Protein AF-A0A1Q6LV44-F1 (afdb_monomer_lite)

pLDDT: mean 83.43, std 11.26, range [51.66, 96.81]

Radius of gyration: 19.79 Å; chains: 1; bounding box: 56×24×56 Å

Secondary structure (DSSP, 8-state):
-HHHHHHHHHHHHHHHHHHHHHHH----HHHHHHHHHH-GGGTT-GGGTT--TTS------SS-HHHHHHHHHHHHHTTSS-HHHHHHHHHHHHHHHHHHHHHHHHHHHHHHHHHHHHHHHHHHHHHHH--

Foldseek 3Di:
DVLQLLLLVVQLVLLVQLLVDLVPDPDQLVVSLVVCCPDPSNVCFVQSVPDDLVDQGQGDSVHDPVLRVLVSVLSNCQNVDDSVVNSVSSVVSSVVSVVSSVVVVVVVVVVVVVVVVCVVVVVVVVVVVVD

Sequence (131 aa):
MGRRCERAQLLCRLGEQVRLLLDYSMTDTGAIFAQLASDPRFAPFGFLQGCDPAKTVTVATGLTARDDQELAAFLQRLGKSDLQNQLRLTDGYIAFAKGRAEEYAARCKRQKQLYVAFGLSGGLIAALLLA

Structure (mmCIF, N/CA/C/O backbone):
data_AF-A0A1Q6LV44-F1
#
_entry.id   AF-A0A1Q6LV44-F1
#
loop_
_atom_site.group_PDB
_atom_site.id
_atom_site.type_symbol
_atom_site.label_atom_id
_atom_site.label_alt_id
_atom_site.label_comp_id
_atom_site.label_asym_id
_atom_site.label_entity_id
_atom_site.label_seq_id
_atom_site.pdbx_PDB_ins_code
_atom_site.Cartn_x
_atom_site.Cartn_y
_atom_site.Cartn_z
_atom_site.occupancy
_atom_site.B_iso_or_equiv
_atom_site.auth_seq_id
_atom_site.auth_comp_id
_atom_site.auth_asym_id
_atom_site.auth_atom_id
_atom_site.pdbx_PDB_model_num
ATOM 1 N N . MET A 1 1 ? -14.863 -0.770 11.830 1.00 54.53 1 MET A N 1
ATOM 2 C CA . MET A 1 1 ? -13.882 0.338 11.859 1.00 54.53 1 MET A CA 1
ATOM 3 C C . MET A 1 1 ? -12.441 -0.125 12.059 1.00 54.53 1 MET A C 1
ATOM 5 O O . MET A 1 1 ? -11.588 0.455 11.402 1.00 54.53 1 MET A O 1
ATOM 9 N N . GLY A 1 2 ? -12.165 -1.199 12.822 1.00 70.25 2 GLY A N 1
ATOM 10 C CA . GLY A 1 2 ? -10.821 -1.819 12.885 1.00 70.25 2 GLY A CA 1
ATOM 11 C C . GLY A 1 2 ? -10.202 -2.074 11.504 1.00 70.25 2 GLY A C 1
ATOM 12 O O . GLY A 1 2 ? -9.125 -1.569 11.222 1.00 70.25 2 GLY A O 1
ATOM 13 N N . ARG A 1 3 ? -10.991 -2.642 10.579 1.00 82.94 3 ARG A N 1
ATOM 14 C CA . ARG A 1 3 ? -10.595 -2.874 9.176 1.00 82.94 3 ARG A CA 1
ATOM 15 C C . ARG A 1 3 ? -10.038 -1.652 8.425 1.00 82.94 3 ARG A C 1
ATOM 17 O O . ARG A 1 3 ? -9.194 -1.829 7.559 1.00 82.94 3 ARG A O 1
ATOM 24 N N . ARG A 1 4 ? -10.493 -0.418 8.708 1.00 85.56 4 ARG A N 1
ATOM 25 C CA . ARG A 1 4 ? -9.957 0.796 8.048 1.00 85.56 4 ARG A CA 1
ATOM 26 C C . ARG A 1 4 ? -8.626 1.235 8.662 1.00 85.56 4 ARG A C 1
ATOM 28 O O . ARG A 1 4 ? -7.729 1.620 7.927 1.00 85.56 4 ARG A O 1
ATOM 35 N N . CYS A 1 5 ? -8.474 1.132 9.983 1.00 87.50 5 CYS A N 1
ATOM 36 C CA . CYS A 1 5 ? -7.186 1.366 10.641 1.00 87.50 5 CYS A CA 1
ATOM 37 C C . CYS A 1 5 ? -6.147 0.323 10.211 1.00 87.50 5 CYS A C 1
ATOM 39 O O . CYS A 1 5 ? -5.027 0.689 9.879 1.00 87.50 5 CYS A O 1
ATOM 41 N N . GLU A 1 6 ? -6.537 -0.951 10.152 1.00 89.44 6 GLU A N 1
ATOM 42 C CA . GLU A 1 6 ? -5.697 -2.046 9.651 1.00 89.44 6 GLU A CA 1
ATOM 43 C C . GLU A 1 6 ? -5.283 -1.804 8.196 1.00 89.44 6 GLU A C 1
ATOM 45 O O . GLU A 1 6 ? -4.101 -1.867 7.878 1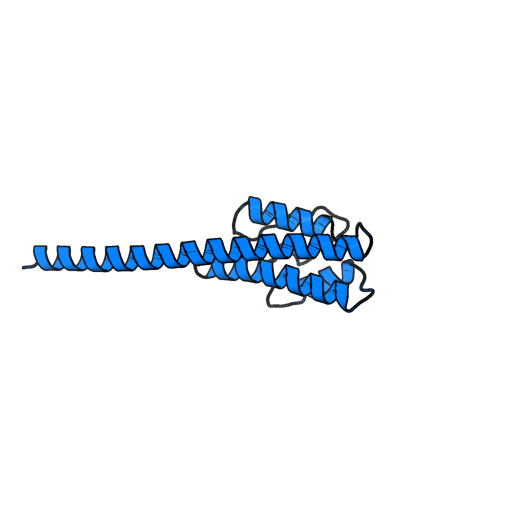.00 89.44 6 GLU A O 1
ATOM 50 N N . ARG A 1 7 ? -6.225 -1.433 7.317 1.00 91.50 7 ARG A N 1
ATOM 51 C CA . ARG A 1 7 ? -5.919 -1.078 5.921 1.00 91.50 7 ARG A CA 1
ATOM 52 C C . ARG A 1 7 ? -4.968 0.112 5.809 1.00 91.50 7 ARG A C 1
ATOM 54 O O . ARG A 1 7 ? -4.051 0.060 5.002 1.00 91.50 7 ARG A O 1
ATOM 61 N N . ALA A 1 8 ? -5.134 1.148 6.629 1.00 91.69 8 ALA A N 1
ATOM 62 C CA . ALA A 1 8 ? -4.210 2.282 6.641 1.00 91.69 8 ALA A CA 1
ATOM 63 C C . ALA A 1 8 ? -2.801 1.878 7.115 1.00 91.69 8 ALA A C 1
ATOM 65 O O . ALA A 1 8 ? -1.812 2.310 6.535 1.00 91.69 8 ALA A O 1
ATOM 66 N N . GLN A 1 9 ? -2.693 0.990 8.109 1.00 91.81 9 GLN A N 1
ATOM 67 C CA . GLN A 1 9 ? -1.403 0.431 8.527 1.00 91.81 9 GLN A CA 1
ATOM 68 C C . GLN A 1 9 ? -0.767 -0.441 7.437 1.00 91.81 9 GLN A C 1
ATOM 70 O O . GLN A 1 9 ? 0.451 -0.409 7.260 1.00 91.81 9 GLN A O 1
ATOM 75 N N . LEU A 1 10 ? -1.573 -1.193 6.682 1.00 93.31 10 LEU A N 1
ATOM 76 C CA . LEU A 1 10 ? -1.090 -1.964 5.536 1.00 93.31 10 LEU A CA 1
ATOM 77 C C . LEU A 1 10 ? -0.529 -1.061 4.431 1.00 93.31 10 LEU A C 1
ATOM 79 O O . LEU A 1 10 ? 0.460 -1.445 3.815 1.00 93.31 10 LEU A O 1
ATOM 83 N N . LEU A 1 11 ? -1.077 0.143 4.218 1.00 93.88 11 LEU A N 1
ATOM 84 C CA . LEU A 1 11 ? -0.493 1.116 3.284 1.00 93.88 11 LEU A CA 1
ATOM 85 C C . LEU A 1 11 ? 0.917 1.553 3.700 1.00 93.88 11 LEU A C 1
ATOM 87 O O . LEU A 1 11 ? 1.794 1.638 2.841 1.00 93.88 11 LEU A O 1
ATOM 91 N N . CYS A 1 12 ? 1.152 1.773 5.000 1.00 94.00 12 CYS A N 1
ATOM 92 C CA . CYS A 1 12 ? 2.491 2.077 5.517 1.00 94.00 12 CYS A CA 1
ATOM 93 C C . CYS A 1 12 ? 3.452 0.918 5.264 1.00 94.00 12 CYS A C 1
ATOM 95 O O . CYS A 1 12 ? 4.526 1.118 4.703 1.00 94.00 12 CYS A O 1
ATOM 97 N N . ARG A 1 13 ? 3.035 -0.302 5.630 1.00 93.88 13 ARG A N 1
ATOM 98 C CA . ARG A 1 13 ? 3.861 -1.504 5.463 1.00 93.88 13 ARG A CA 1
ATOM 99 C C . ARG A 1 13 ? 4.177 -1.794 4.003 1.00 93.88 13 ARG A C 1
ATOM 101 O O . ARG A 1 13 ? 5.264 -2.273 3.715 1.00 93.88 13 ARG A O 1
ATOM 108 N N . LEU A 1 14 ? 3.251 -1.501 3.091 1.00 94.19 14 LEU A N 1
ATOM 109 C CA . LEU A 1 14 ? 3.488 -1.621 1.655 1.00 94.19 14 LEU A CA 1
ATOM 110 C C . LEU A 1 14 ? 4.623 -0.690 1.224 1.00 94.19 14 LEU A C 1
ATOM 112 O O . LEU A 1 14 ? 5.565 -1.145 0.585 1.00 94.19 14 LEU A O 1
ATOM 116 N N . GLY A 1 15 ? 4.570 0.585 1.619 1.00 93.06 15 GLY A N 1
ATOM 117 C CA . GLY A 1 15 ? 5.637 1.542 1.322 1.00 93.06 15 GLY A CA 1
ATOM 118 C C . GLY A 1 15 ? 6.983 1.122 1.917 1.00 93.06 15 GLY A C 1
ATOM 119 O O . GLY A 1 15 ? 7.994 1.138 1.222 1.00 93.06 15 GLY A O 1
ATOM 120 N N . GLU A 1 16 ? 6.995 0.680 3.176 1.00 93.81 16 GLU A N 1
ATOM 121 C CA . GLU A 1 16 ? 8.202 0.201 3.866 1.00 93.81 16 GLU A CA 1
ATOM 122 C C . GLU A 1 16 ? 8.790 -1.056 3.203 1.00 93.81 16 GLU A C 1
ATOM 124 O O . GLU A 1 16 ? 10.004 -1.146 3.032 1.00 93.81 16 GLU A O 1
ATOM 129 N N . GLN A 1 17 ? 7.944 -1.993 2.764 1.00 92.12 17 GLN A N 1
ATOM 130 C CA . GLN A 1 17 ? 8.377 -3.180 2.028 1.00 92.12 17 GLN A CA 1
ATOM 131 C C . GLN A 1 17 ? 8.978 -2.801 0.670 1.00 92.12 17 GLN A C 1
ATOM 133 O O . GLN A 1 17 ? 10.036 -3.313 0.320 1.00 92.12 17 GLN A O 1
ATOM 138 N N . VAL A 1 18 ? 8.351 -1.885 -0.079 1.00 91.31 18 VAL A N 1
ATOM 139 C CA . VAL A 1 18 ? 8.913 -1.384 -1.347 1.00 91.31 18 VAL A CA 1
ATOM 140 C C . VAL A 1 18 ? 10.256 -0.709 -1.108 1.00 91.31 18 VAL A C 1
ATOM 142 O O . VAL A 1 18 ? 11.209 -0.987 -1.829 1.00 91.31 18 VAL A O 1
ATOM 145 N N . ARG A 1 19 ? 10.363 0.128 -0.070 1.00 91.88 19 ARG A N 1
ATOM 146 C CA . ARG A 1 19 ? 11.620 0.791 0.283 1.00 91.88 19 ARG A CA 1
ATOM 147 C C . ARG A 1 19 ? 12.722 -0.220 0.563 1.00 91.88 19 ARG A C 1
ATOM 149 O O . ARG A 1 19 ? 13.816 -0.064 0.037 1.00 91.88 19 ARG A O 1
ATOM 156 N N . LEU A 1 20 ? 12.427 -1.245 1.360 1.00 90.50 20 LEU A N 1
ATOM 157 C CA . LEU A 1 20 ? 13.381 -2.300 1.688 1.00 90.50 20 LEU A CA 1
ATOM 158 C C . LEU A 1 20 ? 13.828 -3.057 0.433 1.00 90.50 20 LEU A C 1
ATOM 160 O O . LEU A 1 20 ? 15.015 -3.310 0.271 1.00 90.50 20 LEU A O 1
ATOM 164 N N . LEU A 1 21 ? 12.904 -3.369 -0.478 1.00 88.31 21 LEU A N 1
ATOM 165 C CA . LEU A 1 21 ? 13.221 -4.070 -1.726 1.00 88.31 21 LEU A CA 1
ATOM 166 C C . LEU A 1 21 ? 14.035 -3.221 -2.709 1.00 88.31 21 LEU A C 1
ATOM 168 O O . LEU A 1 21 ? 14.881 -3.769 -3.411 1.00 88.31 21 LEU A O 1
ATOM 172 N N . LEU A 1 22 ? 13.814 -1.905 -2.738 1.00 86.75 22 LEU A N 1
ATOM 173 C CA . LEU A 1 22 ? 14.632 -0.971 -3.515 1.00 86.75 22 LEU A CA 1
ATOM 174 C C . LEU A 1 22 ? 16.042 -0.810 -2.933 1.00 86.75 22 LEU A C 1
ATOM 176 O O . LEU A 1 22 ? 17.002 -0.677 -3.681 1.00 86.75 22 LEU A O 1
ATOM 180 N N . ASP A 1 23 ? 16.167 -0.796 -1.606 1.00 81.94 23 ASP A N 1
ATOM 181 C CA . ASP A 1 23 ? 17.440 -0.567 -0.911 1.00 81.94 23 ASP A CA 1
ATOM 182 C C . ASP A 1 23 ? 18.358 -1.799 -0.979 1.00 81.94 23 ASP A C 1
ATOM 184 O O . ASP A 1 23 ? 19.566 -1.678 -1.172 1.00 81.94 23 ASP A O 1
ATOM 188 N N . TYR A 1 24 ? 17.779 -2.999 -0.865 1.00 72.69 24 TYR A N 1
ATOM 189 C CA . TYR A 1 24 ? 18.535 -4.251 -0.778 1.00 72.69 24 TYR A CA 1
ATOM 190 C C . TYR A 1 24 ? 18.848 -4.900 -2.126 1.00 72.69 24 TYR A C 1
ATOM 192 O O . TYR A 1 24 ? 19.537 -5.923 -2.165 1.00 72.69 24 TYR A O 1
ATOM 200 N N . SER A 1 25 ? 18.295 -4.413 -3.237 1.00 57.88 25 SER A N 1
ATOM 201 C CA . SER A 1 25 ? 18.403 -5.144 -4.494 1.00 57.88 25 SER A CA 1
ATOM 202 C C . SER A 1 25 ? 18.382 -4.262 -5.735 1.00 57.88 25 SER A C 1
ATOM 204 O O . SER A 1 25 ? 17.616 -3.314 -5.846 1.00 57.88 25 SER A O 1
ATOM 206 N N . MET A 1 26 ? 19.140 -4.691 -6.747 1.00 64.88 26 MET A N 1
ATOM 207 C CA . MET A 1 26 ? 18.961 -4.314 -8.158 1.00 64.88 26 MET A CA 1
ATOM 208 C C . MET A 1 26 ? 17.665 -4.937 -8.733 1.00 64.88 26 MET A C 1
ATOM 210 O O . MET A 1 26 ? 17.648 -5.427 -9.860 1.00 64.88 26 MET A O 1
ATOM 214 N N . THR A 1 27 ? 16.606 -5.037 -7.922 1.00 62.47 27 THR A N 1
ATOM 215 C CA . THR A 1 27 ? 15.386 -5.777 -8.251 1.00 62.47 27 THR A CA 1
ATOM 216 C C . THR A 1 27 ? 14.591 -4.992 -9.274 1.00 62.47 27 THR A C 1
ATOM 218 O O . THR A 1 27 ? 14.226 -3.837 -9.048 1.00 62.47 27 THR A O 1
ATOM 221 N N . ASP A 1 28 ? 14.304 -5.645 -10.398 1.00 75.50 28 ASP A N 1
ATOM 222 C CA . ASP A 1 28 ? 13.380 -5.124 -11.393 1.00 75.50 28 ASP A CA 1
ATOM 223 C C . ASP A 1 28 ? 12.048 -4.757 -10.727 1.00 75.50 28 ASP A C 1
ATOM 225 O O . ASP A 1 28 ? 11.531 -5.477 -9.870 1.00 75.50 28 ASP A O 1
ATOM 229 N N . THR A 1 29 ? 11.468 -3.626 -11.116 1.00 77.69 29 THR A N 1
ATOM 230 C CA . THR A 1 29 ? 10.231 -3.141 -10.495 1.00 77.69 29 THR A CA 1
ATOM 231 C C . THR A 1 29 ? 9.097 -4.169 -10.597 1.00 77.69 29 THR A C 1
ATOM 233 O O . THR A 1 29 ? 8.310 -4.298 -9.661 1.00 77.69 29 THR A O 1
ATOM 236 N N . GLY A 1 30 ? 9.049 -4.976 -11.662 1.00 80.62 30 GLY A N 1
ATOM 237 C CA . GLY A 1 30 ? 8.102 -6.082 -11.794 1.00 80.62 30 GLY A CA 1
ATOM 238 C C . GLY A 1 30 ? 8.253 -7.150 -10.706 1.00 80.62 30 GLY A C 1
ATOM 239 O O . GLY A 1 30 ? 7.248 -7.653 -10.203 1.00 80.62 30 GLY A O 1
ATOM 240 N N . ALA A 1 31 ? 9.476 -7.447 -10.264 1.00 84.25 31 ALA A N 1
ATOM 241 C CA . ALA A 1 31 ? 9.716 -8.377 -9.161 1.00 84.25 31 ALA A CA 1
ATOM 242 C C . ALA A 1 31 ? 9.256 -7.808 -7.805 1.00 84.25 31 ALA A C 1
ATOM 244 O O . ALA A 1 31 ? 8.730 -8.559 -6.982 1.00 84.25 31 ALA A O 1
ATOM 245 N N . ILE A 1 32 ? 9.341 -6.486 -7.601 1.00 86.50 32 ILE A N 1
ATOM 246 C CA . ILE A 1 32 ? 8.748 -5.822 -6.425 1.00 86.50 32 ILE A CA 1
ATOM 247 C C . ILE A 1 32 ? 7.228 -6.029 -6.416 1.00 86.50 32 ILE A C 1
ATOM 249 O O . ILE A 1 32 ? 6.667 -6.450 -5.403 1.00 86.50 32 ILE A O 1
ATOM 253 N N . PHE A 1 33 ? 6.553 -5.796 -7.546 1.00 85.81 33 PHE A N 1
ATOM 254 C CA . PHE A 1 33 ? 5.107 -6.008 -7.661 1.00 85.81 33 PHE A CA 1
ATOM 255 C C . PHE A 1 33 ? 4.704 -7.471 -7.458 1.00 85.81 33 PHE A C 1
ATOM 257 O O . PHE A 1 33 ? 3.751 -7.740 -6.726 1.00 85.81 33 PHE A O 1
ATOM 264 N N . ALA A 1 34 ? 5.447 -8.416 -8.038 1.00 86.56 34 ALA A N 1
ATOM 265 C CA . ALA A 1 34 ? 5.207 -9.843 -7.844 1.00 86.56 34 ALA A CA 1
ATOM 266 C C . ALA A 1 34 ? 5.331 -10.240 -6.365 1.00 86.56 34 ALA A C 1
ATOM 268 O O . ALA A 1 34 ? 4.479 -10.958 -5.838 1.00 86.56 34 ALA A O 1
ATOM 269 N N . GLN A 1 35 ? 6.343 -9.716 -5.667 1.00 87.56 35 GLN A N 1
ATOM 270 C CA . GLN A 1 35 ? 6.537 -9.989 -4.249 1.00 87.56 35 GLN A CA 1
ATOM 271 C C . GLN A 1 35 ? 5.414 -9.393 -3.393 1.00 87.56 35 GLN A C 1
ATOM 273 O O . GLN A 1 35 ? 4.874 -10.093 -2.536 1.00 87.56 35 GLN A O 1
ATOM 278 N N . LEU A 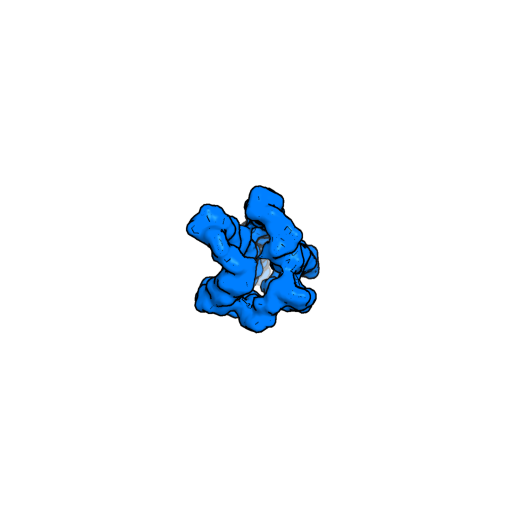1 36 ? 5.001 -8.150 -3.664 1.00 88.31 36 LEU A N 1
ATOM 279 C CA . LEU A 1 36 ? 3.853 -7.530 -2.994 1.00 88.31 36 LEU A CA 1
ATOM 280 C C . LEU A 1 36 ? 2.555 -8.317 -3.220 1.00 88.31 36 LEU A C 1
ATOM 282 O O . LEU A 1 36 ? 1.784 -8.495 -2.282 1.00 88.31 36 LEU A O 1
ATOM 286 N N . ALA A 1 37 ? 2.317 -8.802 -4.441 1.00 87.69 37 ALA A N 1
ATOM 287 C CA . ALA A 1 37 ? 1.132 -9.590 -4.779 1.00 87.69 37 ALA A CA 1
ATOM 288 C C . ALA A 1 37 ? 1.132 -10.979 -4.118 1.00 87.69 37 ALA A C 1
ATOM 290 O O . ALA A 1 37 ? 0.068 -11.509 -3.798 1.00 87.69 37 ALA A O 1
ATOM 291 N N . SER A 1 38 ? 2.317 -11.563 -3.914 1.00 88.00 38 SER A N 1
ATOM 292 C CA . SER A 1 38 ? 2.486 -12.875 -3.280 1.00 88.00 38 SER A CA 1
ATOM 293 C C . SER A 1 38 ? 2.369 -12.847 -1.754 1.00 88.00 38 SER A C 1
ATOM 295 O O . SER A 1 38 ? 2.106 -13.880 -1.142 1.00 88.00 38 SER A O 1
ATOM 297 N N . ASP A 1 39 ? 2.562 -11.684 -1.128 1.00 89.00 39 ASP A N 1
ATOM 298 C CA . ASP A 1 39 ? 2.557 -11.552 0.324 1.00 89.00 39 ASP A CA 1
ATOM 299 C C . ASP A 1 39 ? 1.116 -11.594 0.876 1.00 89.00 39 ASP A C 1
ATOM 301 O O . ASP A 1 39 ? 0.320 -10.679 0.622 1.00 89.00 39 ASP A O 1
ATOM 305 N N . PRO A 1 40 ? 0.761 -12.604 1.699 1.00 88.25 40 PRO A N 1
ATOM 306 C CA . PRO A 1 40 ? -0.591 -12.756 2.236 1.00 88.25 40 PRO A CA 1
ATOM 307 C C . PRO A 1 40 ? -1.069 -11.554 3.056 1.00 88.25 40 PRO A C 1
ATOM 309 O O . PRO A 1 40 ? -2.273 -11.319 3.171 1.00 88.25 40 PRO A O 1
ATOM 312 N N . ARG A 1 41 ? -0.145 -10.762 3.621 1.00 89.62 41 ARG A N 1
ATOM 313 C CA . ARG A 1 41 ? -0.475 -9.563 4.405 1.00 89.62 41 ARG A CA 1
ATOM 314 C C . ARG A 1 41 ? -1.167 -8.503 3.548 1.00 89.62 41 ARG A C 1
ATOM 316 O O . ARG A 1 41 ? -1.976 -7.740 4.074 1.00 89.62 41 ARG A O 1
ATOM 323 N N . PHE A 1 42 ? -0.888 -8.475 2.244 1.00 90.56 42 PHE A N 1
ATOM 324 C CA . PHE A 1 42 ? -1.497 -7.547 1.293 1.00 90.56 42 PHE A CA 1
ATOM 325 C C . PHE A 1 42 ? -2.690 -8.141 0.534 1.00 90.56 42 PHE A C 1
ATOM 327 O O . PHE A 1 42 ? -3.258 -7.454 -0.308 1.00 90.56 42 PHE A O 1
ATOM 334 N N . ALA A 1 43 ? -3.163 -9.344 0.881 1.00 87.88 43 ALA A N 1
ATOM 335 C CA . ALA A 1 43 ? -4.374 -9.932 0.297 1.00 87.88 43 ALA A CA 1
ATOM 336 C C . ALA A 1 43 ? -5.620 -9.009 0.311 1.00 87.88 43 ALA A C 1
ATOM 338 O O . ALA A 1 43 ? -6.399 -9.056 -0.643 1.00 87.88 43 ALA A O 1
ATOM 339 N N . PRO A 1 44 ? -5.832 -8.120 1.312 1.00 89.38 44 PRO A N 1
ATOM 340 C CA . PRO A 1 44 ? -6.916 -7.134 1.259 1.00 89.38 44 PRO A CA 1
ATOM 341 C C . PRO A 1 44 ? -6.835 -6.146 0.083 1.00 89.38 44 PRO A C 1
ATOM 343 O O . PRO A 1 44 ? -7.838 -5.507 -0.236 1.00 89.38 44 PRO A O 1
ATOM 346 N N . PHE A 1 45 ? -5.667 -6.006 -0.544 1.00 89.94 45 PHE A N 1
ATOM 347 C CA . PHE A 1 45 ? -5.412 -5.203 -1.736 1.00 89.94 45 PHE A CA 1
ATOM 348 C C . PHE A 1 45 ? -5.397 -6.096 -2.977 1.00 89.94 45 PHE A C 1
ATOM 350 O O . PHE A 1 45 ? -4.378 -6.261 -3.640 1.00 89.94 45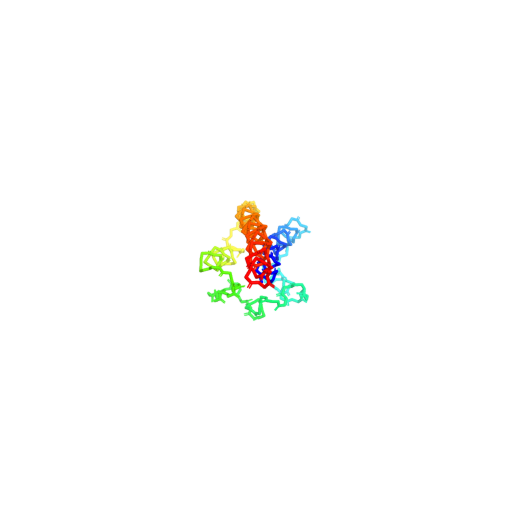 PHE A O 1
ATOM 357 N N . GLY A 1 46 ? -6.562 -6.658 -3.312 1.00 85.75 46 GLY A N 1
ATOM 358 C CA . GLY A 1 46 ? -6.713 -7.570 -4.452 1.00 85.75 46 GLY A CA 1
ATOM 359 C C . GLY A 1 46 ? -6.257 -6.985 -5.795 1.00 85.75 46 GLY A C 1
ATOM 360 O O . GLY A 1 46 ? -5.855 -7.739 -6.668 1.00 85.75 46 GLY A O 1
ATOM 361 N N . PHE A 1 47 ? -6.223 -5.655 -5.941 1.00 87.12 47 PHE A N 1
ATOM 362 C CA . PHE A 1 47 ? -5.691 -4.979 -7.133 1.00 87.12 47 PHE A CA 1
ATOM 363 C C . PHE A 1 47 ? -4.182 -5.187 -7.348 1.00 87.12 47 PHE A C 1
ATOM 365 O O . PHE A 1 47 ? -3.685 -4.915 -8.436 1.00 87.12 47 PHE A O 1
ATOM 372 N N . LEU A 1 48 ? -3.440 -5.647 -6.332 1.00 86.94 48 LEU A N 1
ATOM 373 C CA . LEU A 1 48 ? -2.039 -6.037 -6.495 1.00 86.94 48 LEU A CA 1
ATOM 374 C C . LEU A 1 48 ? -1.909 -7.339 -7.300 1.00 86.94 48 LEU A C 1
ATOM 376 O O . LEU A 1 48 ? -0.907 -7.533 -7.985 1.00 86.94 48 LEU A O 1
ATOM 380 N N . GLN A 1 49 ? -2.924 -8.212 -7.271 1.00 81.19 49 GLN A N 1
ATOM 381 C CA . GLN A 1 49 ? -2.952 -9.420 -8.092 1.00 81.19 49 GLN A CA 1
ATOM 382 C C . GLN A 1 49 ? -3.177 -9.028 -9.557 1.00 81.19 49 GLN A C 1
ATOM 384 O O . GLN A 1 49 ? -4.239 -8.532 -9.924 1.00 81.19 49 GLN A O 1
ATOM 389 N N . GLY A 1 50 ? -2.159 -9.223 -10.397 1.00 71.94 50 GLY A N 1
ATOM 390 C CA . GLY A 1 50 ? -2.193 -8.794 -11.800 1.00 71.94 50 GLY A CA 1
ATOM 391 C C . GLY A 1 50 ? -1.844 -7.318 -12.015 1.00 71.94 50 GLY A C 1
ATOM 392 O O . GLY A 1 50 ? -2.090 -6.788 -13.098 1.00 71.94 50 GLY A O 1
ATOM 393 N N . CYS A 1 51 ? -1.267 -6.656 -11.007 1.00 76.19 51 CYS A N 1
ATOM 394 C CA . CYS A 1 51 ? -0.721 -5.315 -11.150 1.00 76.19 51 CYS A CA 1
ATOM 395 C C . CYS A 1 51 ? 0.460 -5.330 -12.130 1.00 76.19 51 CYS A C 1
ATOM 397 O O . CYS A 1 51 ? 1.515 -5.893 -11.843 1.00 76.19 51 CYS A O 1
ATOM 399 N N . ASP A 1 52 ? 0.268 -4.698 -13.284 1.00 72.19 52 ASP A N 1
ATOM 400 C CA . ASP A 1 52 ? 1.291 -4.525 -14.310 1.00 72.19 52 ASP A CA 1
ATOM 401 C C . ASP A 1 52 ? 1.875 -3.104 -14.196 1.00 72.19 52 ASP A C 1
ATOM 403 O O . ASP A 1 52 ? 1.130 -2.138 -14.390 1.00 72.19 52 ASP A O 1
ATOM 407 N N . PRO A 1 53 ? 3.180 -2.941 -13.897 1.00 66.75 53 PRO A N 1
ATOM 408 C CA . PRO A 1 53 ? 3.813 -1.626 -13.776 1.00 66.75 53 PRO A CA 1
ATOM 409 C C . PRO A 1 53 ? 3.749 -0.792 -15.067 1.00 66.75 53 PRO A C 1
ATOM 411 O O . PRO A 1 53 ? 3.859 0.436 -15.015 1.00 66.75 53 PRO A O 1
ATOM 414 N N . ALA A 1 54 ? 3.549 -1.429 -16.226 1.00 69.69 54 ALA A N 1
ATOM 415 C CA . ALA A 1 54 ? 3.398 -0.745 -17.506 1.00 69.69 54 ALA A CA 1
ATOM 416 C C . ALA A 1 54 ? 1.976 -0.206 -17.744 1.00 69.69 54 ALA A C 1
ATOM 418 O O . ALA A 1 54 ? 1.771 0.587 -18.666 1.00 69.69 54 ALA A O 1
ATOM 419 N N . LYS A 1 55 ? 0.985 -0.605 -16.934 1.00 75.44 55 LYS A N 1
ATOM 420 C CA . LYS A 1 55 ? -0.427 -0.241 -17.117 1.00 75.44 55 LYS A CA 1
ATOM 421 C C . LYS A 1 55 ? -0.948 0.625 -15.977 1.00 75.44 55 LYS A C 1
ATOM 423 O O . LYS A 1 55 ? -0.442 0.635 -14.859 1.00 75.44 55 LYS A O 1
ATOM 428 N N . THR A 1 56 ? -2.010 1.370 -16.265 1.00 72.62 56 THR A N 1
ATOM 429 C CA . THR A 1 56 ? -2.753 2.109 -15.244 1.00 72.62 56 THR A CA 1
ATOM 430 C C . THR A 1 56 ? -3.420 1.121 -14.289 1.00 72.62 56 THR A C 1
ATOM 432 O O . THR A 1 56 ? -4.319 0.380 -14.677 1.00 72.62 56 THR A O 1
ATOM 435 N N . VAL A 1 57 ? -2.990 1.130 -13.029 1.00 75.38 57 VAL A N 1
ATOM 436 C CA . VAL A 1 57 ? -3.562 0.296 -11.967 1.00 75.38 57 VAL A CA 1
ATOM 437 C C . VAL A 1 57 ? -4.802 0.975 -11.392 1.00 75.38 57 VAL A C 1
ATOM 439 O O . VAL A 1 57 ? -4.726 2.106 -10.905 1.00 75.38 57 VAL A O 1
ATOM 442 N N . THR A 1 58 ? -5.945 0.289 -11.412 1.00 84.00 58 THR A N 1
ATOM 443 C CA . THR A 1 58 ? -7.137 0.720 -10.672 1.00 84.00 58 THR A CA 1
ATOM 444 C C . THR A 1 58 ? -6.990 0.310 -9.211 1.00 84.00 58 THR A C 1
ATOM 446 O O . THR A 1 58 ? -7.183 -0.849 -8.849 1.00 84.00 58 THR A O 1
ATOM 449 N N . VAL A 1 59 ? -6.622 1.268 -8.366 1.00 89.12 59 VAL A N 1
ATOM 450 C CA . VAL A 1 59 ? -6.434 1.044 -6.932 1.00 89.12 59 VAL A CA 1
ATOM 451 C C . VAL A 1 59 ? -7.770 1.119 -6.199 1.00 89.12 59 VAL A C 1
ATOM 453 O O . VAL A 1 59 ? -8.546 2.052 -6.392 1.00 89.12 59 VAL A O 1
ATOM 456 N N . ALA A 1 60 ? -8.011 0.143 -5.324 1.00 90.69 60 ALA A N 1
ATOM 457 C CA . ALA A 1 60 ? -9.181 0.092 -4.455 1.00 90.69 60 ALA A CA 1
ATOM 458 C C . ALA A 1 60 ? -8.776 -0.359 -3.043 1.00 90.69 60 ALA A C 1
ATOM 460 O O . ALA A 1 60 ? -8.875 -1.532 -2.680 1.00 90.69 60 ALA A O 1
ATOM 461 N N . THR A 1 61 ? -8.316 0.579 -2.216 1.00 89.88 61 THR A N 1
ATOM 462 C CA . THR A 1 61 ? -7.944 0.320 -0.814 1.00 89.88 61 THR A CA 1
ATOM 463 C C . THR A 1 61 ? -9.172 0.182 0.090 1.00 89.88 61 THR A C 1
ATOM 465 O O . THR A 1 61 ? -9.103 -0.399 1.176 1.00 89.88 61 THR A O 1
ATOM 468 N N . GLY A 1 62 ? -10.323 0.719 -0.336 1.00 89.44 62 GLY A N 1
ATOM 469 C CA . GLY A 1 62 ? -11.547 0.853 0.464 1.00 89.44 62 GLY A CA 1
ATOM 470 C C . GLY A 1 62 ? -11.399 1.785 1.674 1.00 89.44 62 GLY A C 1
ATOM 471 O O . GLY A 1 62 ? -12.107 1.625 2.677 1.00 89.44 62 GLY A O 1
ATOM 472 N N . LEU A 1 63 ? -10.456 2.726 1.585 1.00 90.94 63 LEU A N 1
ATOM 473 C CA . LEU A 1 63 ? -10.308 3.866 2.480 1.00 90.94 63 LEU A CA 1
ATOM 474 C C . LEU A 1 63 ? -11.019 5.092 1.884 1.00 90.94 63 LEU A C 1
ATOM 476 O O . LEU A 1 63 ? -12.251 5.120 1.868 1.00 90.94 63 LEU A O 1
ATOM 480 N N . THR A 1 64 ? -10.279 6.099 1.416 1.00 93.25 64 THR A N 1
ATOM 481 C CA . THR A 1 64 ? -10.822 7.257 0.688 1.00 93.25 64 THR A CA 1
ATOM 482 C C . THR A 1 64 ? -10.271 7.322 -0.731 1.00 93.25 64 THR A C 1
ATOM 484 O O . THR A 1 64 ? -9.180 6.830 -0.991 1.00 93.25 64 THR A O 1
ATOM 487 N N . ALA A 1 65 ? -10.980 8.018 -1.625 1.00 93.50 65 ALA A N 1
ATOM 488 C CA . ALA A 1 65 ? -10.524 8.230 -3.001 1.00 93.50 65 ALA A CA 1
ATOM 489 C C . ALA A 1 65 ? -9.142 8.904 -3.076 1.00 93.50 65 ALA A C 1
ATOM 491 O O . ALA A 1 65 ? -8.361 8.602 -3.968 1.00 93.50 65 ALA A O 1
ATOM 492 N N . ARG A 1 66 ? -8.813 9.774 -2.110 1.00 93.38 66 ARG A N 1
ATOM 493 C CA . ARG A 1 66 ? -7.476 10.369 -2.000 1.00 93.38 66 ARG A CA 1
ATOM 494 C C . ARG A 1 66 ? -6.405 9.319 -1.698 1.00 93.38 66 ARG A C 1
ATOM 496 O O . ARG A 1 66 ? -5.338 9.365 -2.293 1.00 93.38 66 ARG A O 1
ATOM 503 N N . ASP A 1 67 ? -6.693 8.384 -0.790 1.00 94.06 67 ASP A N 1
ATOM 504 C CA . ASP A 1 67 ? -5.774 7.285 -0.461 1.00 94.06 67 ASP A CA 1
ATOM 505 C C . ASP A 1 67 ? -5.525 6.402 -1.700 1.00 94.06 67 ASP A C 1
ATOM 507 O O . ASP A 1 67 ? -4.387 6.023 -1.973 1.00 94.06 67 ASP A O 1
ATOM 511 N N . ASP A 1 68 ? -6.577 6.140 -2.485 1.00 93.88 68 ASP A N 1
ATOM 512 C CA . ASP A 1 68 ? -6.487 5.370 -3.730 1.00 93.88 68 ASP A CA 1
ATOM 513 C C . ASP A 1 68 ? -5.679 6.104 -4.813 1.00 93.88 68 ASP A C 1
ATOM 515 O O . ASP A 1 68 ? -4.833 5.497 -5.467 1.00 93.88 68 ASP A O 1
ATOM 519 N N . GLN A 1 69 ? -5.903 7.411 -4.986 1.00 93.50 69 GLN A N 1
ATOM 520 C CA . GLN A 1 69 ? -5.190 8.247 -5.958 1.00 93.50 69 GLN A CA 1
ATOM 521 C C . GLN A 1 69 ? -3.694 8.348 -5.655 1.00 93.50 69 GLN A C 1
ATOM 523 O O . GLN A 1 69 ? -2.878 8.189 -6.561 1.00 93.50 69 GLN A O 1
ATOM 528 N N . GLU A 1 70 ? -3.329 8.586 -4.396 1.00 94.69 70 GLU A N 1
ATOM 529 C CA . GLU A 1 70 ? -1.927 8.697 -3.977 1.00 94.69 70 GLU A CA 1
ATOM 530 C C . GLU A 1 70 ? -1.194 7.361 -4.130 1.00 94.69 70 GLU A C 1
ATOM 532 O O . GLU A 1 70 ? -0.083 7.320 -4.661 1.00 94.69 70 GLU A O 1
ATOM 537 N N . LEU A 1 71 ? -1.832 6.244 -3.754 1.00 93.69 71 LEU A N 1
ATOM 538 C CA . LEU A 1 71 ? -1.252 4.922 -3.985 1.00 93.69 71 LEU A CA 1
ATOM 539 C C . LEU A 1 71 ? -1.138 4.611 -5.485 1.00 93.69 71 LEU A C 1
ATOM 541 O O . LEU A 1 71 ? -0.098 4.127 -5.923 1.00 93.69 71 LEU A O 1
ATOM 545 N N . ALA A 1 72 ? -2.153 4.922 -6.294 1.00 91.56 72 ALA A N 1
ATOM 546 C CA . ALA A 1 72 ? -2.085 4.720 -7.741 1.00 91.56 72 ALA A CA 1
ATOM 547 C C . ALA A 1 72 ? -0.942 5.529 -8.370 1.00 91.56 72 ALA A C 1
ATOM 549 O O . ALA A 1 72 ? -0.177 4.992 -9.171 1.00 91.56 72 ALA A O 1
ATOM 550 N N . ALA A 1 73 ? -0.787 6.795 -7.977 1.00 91.56 73 ALA A N 1
ATOM 551 C CA . ALA A 1 73 ? 0.293 7.654 -8.445 1.00 91.56 73 ALA A CA 1
ATOM 552 C C . ALA A 1 73 ? 1.671 7.126 -8.021 1.00 91.56 73 ALA A C 1
ATOM 554 O O . ALA A 1 73 ? 2.604 7.139 -8.824 1.00 91.56 73 ALA A O 1
ATOM 555 N N . PHE A 1 74 ? 1.801 6.632 -6.787 1.00 92.56 74 PHE A N 1
ATOM 556 C CA . PHE A 1 74 ? 3.027 6.001 -6.305 1.00 92.56 74 PHE A CA 1
ATOM 557 C C . PHE A 1 74 ? 3.390 4.766 -7.139 1.00 92.56 74 PHE A C 1
ATOM 559 O O . PHE A 1 74 ? 4.478 4.720 -7.715 1.00 92.56 74 PHE A O 1
ATOM 566 N N . LEU A 1 75 ? 2.462 3.812 -7.278 1.00 89.75 75 LEU A N 1
ATOM 567 C CA . LEU A 1 75 ? 2.688 2.574 -8.029 1.00 89.75 75 LEU A CA 1
ATOM 568 C C . LEU A 1 75 ? 3.016 2.849 -9.503 1.00 89.75 75 LEU A C 1
ATOM 570 O O . LEU A 1 75 ? 3.919 2.231 -10.054 1.00 89.75 75 LEU A O 1
ATOM 574 N N . GLN A 1 76 ? 2.341 3.814 -10.135 1.00 88.56 76 GLN A N 1
ATOM 575 C CA . GLN A 1 76 ? 2.607 4.187 -11.527 1.00 88.56 76 GLN A CA 1
ATOM 576 C C . GLN A 1 76 ? 3.970 4.845 -11.743 1.00 88.56 76 GLN A C 1
ATOM 578 O O . GLN A 1 76 ? 4.447 4.869 -12.877 1.00 88.56 76 GLN A O 1
ATOM 583 N N . ARG A 1 77 ? 4.555 5.469 -10.719 1.00 88.31 77 ARG A N 1
ATOM 584 C CA . ARG A 1 77 ? 5.846 6.169 -10.817 1.00 88.31 77 ARG A CA 1
ATOM 585 C C . ARG A 1 77 ? 7.019 5.287 -10.403 1.00 88.31 77 ARG A C 1
ATOM 587 O O . ARG A 1 77 ? 8.154 5.597 -10.765 1.00 88.31 77 ARG A O 1
ATOM 594 N N . LEU A 1 78 ? 6.752 4.206 -9.677 1.00 86.94 78 LEU A N 1
ATOM 595 C CA . LEU A 1 78 ? 7.745 3.200 -9.336 1.00 86.94 78 LEU A CA 1
ATOM 596 C C . LEU A 1 78 ? 8.352 2.615 -10.623 1.00 86.94 78 LEU A C 1
ATOM 598 O O . LEU A 1 78 ? 7.635 2.354 -11.587 1.00 86.94 78 LEU A O 1
ATOM 602 N N . GLY A 1 79 ? 9.675 2.465 -10.676 1.00 83.12 79 GLY A N 1
ATOM 603 C CA . GLY A 1 79 ? 10.365 1.943 -11.863 1.00 83.12 79 GLY A CA 1
ATOM 604 C C . GLY A 1 79 ? 10.663 2.954 -12.973 1.00 83.12 79 GLY A C 1
ATOM 605 O O . GLY A 1 79 ? 11.377 2.615 -13.909 1.00 83.12 79 GLY A O 1
ATOM 606 N N . LYS A 1 80 ? 10.158 4.197 -12.897 1.00 86.12 80 LYS A N 1
ATOM 607 C CA . LYS A 1 80 ? 10.274 5.189 -13.993 1.00 86.12 80 LYS A CA 1
ATOM 608 C C . LYS A 1 80 ? 11.399 6.215 -13.839 1.00 86.12 80 LYS A C 1
ATOM 610 O O . LYS A 1 80 ? 11.564 7.073 -14.701 1.00 86.12 80 LYS A O 1
ATOM 615 N N . SER A 1 81 ? 12.148 6.162 -12.744 1.00 84.00 81 SER A N 1
ATOM 616 C CA . SER A 1 81 ? 13.298 7.035 -12.481 1.00 84.00 81 SER A CA 1
ATOM 617 C C . SER A 1 81 ? 14.494 6.228 -11.987 1.00 84.00 81 SER A C 1
ATOM 619 O O . SER A 1 81 ? 14.355 5.042 -11.691 1.00 84.00 81 SER A O 1
ATOM 621 N N . ASP A 1 82 ? 15.648 6.875 -11.846 1.00 87.56 82 ASP A N 1
ATOM 622 C CA . ASP A 1 82 ? 16.808 6.297 -11.169 1.00 87.56 82 ASP A CA 1
ATOM 623 C C . ASP A 1 82 ? 16.499 5.935 -9.706 1.00 87.56 82 ASP A C 1
ATOM 625 O O . ASP A 1 82 ? 15.550 6.449 -9.098 1.00 87.56 82 ASP A O 1
ATOM 629 N N . LEU A 1 83 ? 17.336 5.061 -9.141 1.00 87.19 83 LEU A N 1
ATOM 630 C CA . LEU A 1 83 ? 17.181 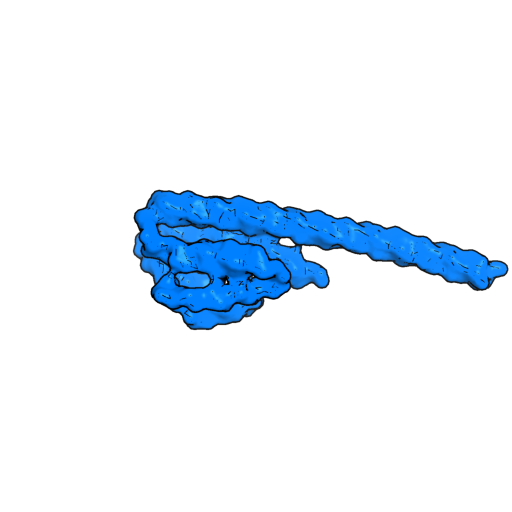4.526 -7.791 1.00 87.19 83 LEU A CA 1
ATOM 631 C C . LEU A 1 83 ? 17.060 5.629 -6.731 1.00 87.19 83 LEU A C 1
ATOM 633 O O . LEU A 1 83 ? 16.177 5.560 -5.884 1.00 87.19 83 LEU A O 1
ATOM 637 N N . GLN A 1 84 ? 17.881 6.681 -6.784 1.00 88.56 84 GLN A N 1
ATOM 638 C CA . GLN A 1 84 ? 17.852 7.744 -5.775 1.00 88.56 84 GLN A CA 1
ATOM 639 C C . GLN A 1 84 ? 16.512 8.494 -5.788 1.00 88.56 84 GLN A C 1
ATOM 641 O O . GLN A 1 84 ? 15.927 8.767 -4.735 1.00 88.56 84 GLN A O 1
ATOM 646 N N . ASN A 1 85 ? 15.981 8.787 -6.976 1.00 90.25 85 ASN A N 1
ATOM 647 C CA . ASN A 1 85 ? 14.656 9.383 -7.109 1.00 90.25 85 ASN A CA 1
ATOM 648 C C . ASN A 1 85 ? 13.524 8.425 -6.709 1.00 90.25 85 ASN A C 1
ATOM 650 O O . ASN A 1 85 ? 12.539 8.883 -6.126 1.00 90.25 85 ASN A O 1
ATOM 654 N N . GLN A 1 86 ? 13.661 7.117 -6.948 1.00 89.06 86 GLN A N 1
ATOM 655 C CA . GLN A 1 86 ? 12.687 6.114 -6.493 1.00 89.06 86 GLN A CA 1
ATOM 656 C C . GLN A 1 86 ? 12.660 5.983 -4.968 1.00 89.06 86 GLN A C 1
ATOM 658 O O . GLN A 1 86 ? 11.587 5.911 -4.369 1.00 89.06 86 GLN A O 1
ATOM 663 N N . LEU A 1 87 ? 13.829 6.007 -4.331 1.00 91.00 87 LEU A N 1
ATOM 664 C CA . LEU A 1 87 ? 13.976 6.016 -2.879 1.00 91.00 87 LEU A CA 1
ATOM 665 C C . LEU A 1 87 ? 13.279 7.248 -2.283 1.00 91.00 87 LEU A C 1
ATOM 667 O O . LEU A 1 87 ? 12.429 7.107 -1.406 1.00 91.00 87 LEU A O 1
ATOM 671 N N . ARG A 1 88 ? 13.516 8.441 -2.849 1.00 93.12 88 ARG A N 1
ATOM 672 C CA . ARG A 1 88 ? 12.845 9.683 -2.428 1.00 93.12 88 ARG A CA 1
ATOM 673 C C . ARG A 1 88 ? 11.328 9.658 -2.653 1.00 93.12 88 ARG A C 1
ATOM 675 O O . ARG A 1 88 ? 10.574 10.125 -1.801 1.00 93.12 88 ARG A O 1
ATOM 682 N N . LEU A 1 89 ? 10.874 9.127 -3.790 1.00 93.38 89 LEU A N 1
ATOM 683 C CA . LEU A 1 89 ? 9.451 8.926 -4.083 1.00 93.38 89 LEU A CA 1
ATOM 684 C C . LEU A 1 89 ? 8.803 8.020 -3.026 1.00 93.38 89 LEU A C 1
ATOM 686 O O . LEU A 1 89 ? 7.727 8.335 -2.518 1.00 93.38 89 LEU A O 1
ATOM 690 N N . THR A 1 90 ? 9.474 6.920 -2.687 1.00 93.81 90 THR A N 1
ATOM 691 C CA . THR A 1 90 ? 8.994 5.939 -1.710 1.00 93.81 90 THR A CA 1
ATOM 692 C C . THR A 1 90 ? 8.955 6.524 -0.304 1.00 93.81 90 THR A C 1
ATOM 694 O O . THR A 1 90 ? 7.954 6.356 0.387 1.00 93.81 90 THR A O 1
ATOM 697 N N . ASP A 1 91 ? 9.971 7.287 0.101 1.00 95.19 91 ASP A N 1
ATOM 698 C CA . ASP A 1 91 ? 9.986 7.974 1.399 1.00 95.19 91 ASP A CA 1
ATOM 699 C C . ASP A 1 91 ? 8.830 8.979 1.514 1.00 95.19 91 ASP A C 1
ATOM 701 O O . ASP A 1 91 ? 8.151 9.038 2.543 1.00 95.19 91 ASP A O 1
ATOM 705 N N . GLY A 1 92 ? 8.550 9.721 0.436 1.00 96.19 92 GLY A N 1
ATOM 706 C CA . GLY A 1 92 ? 7.401 10.625 0.363 1.00 96.19 92 GLY A CA 1
ATOM 707 C C . GLY A 1 92 ? 6.066 9.892 0.516 1.00 96.19 92 GLY A C 1
ATOM 708 O O . GLY A 1 92 ? 5.208 10.320 1.291 1.00 96.19 92 GLY A O 1
ATOM 709 N N . TYR A 1 93 ? 5.907 8.752 -0.162 1.00 96.50 93 TYR A N 1
ATOM 710 C CA . TYR A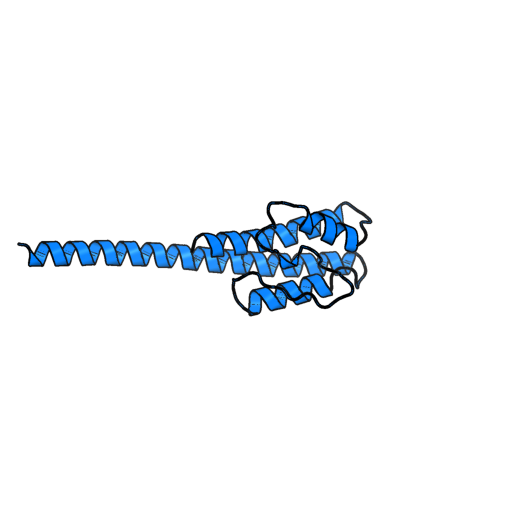 1 93 ? 4.716 7.913 -0.024 1.00 96.50 93 TYR A CA 1
ATOM 711 C C . TYR A 1 93 ? 4.578 7.321 1.392 1.00 96.50 93 TYR A C 1
ATOM 713 O O . TYR A 1 93 ? 3.484 7.333 1.958 1.00 96.50 93 TYR A O 1
ATOM 721 N N . ILE A 1 94 ? 5.670 6.862 2.013 1.00 96.19 94 ILE A N 1
ATOM 722 C CA . ILE A 1 94 ? 5.663 6.362 3.398 1.00 96.19 94 ILE A CA 1
ATOM 723 C C . ILE A 1 94 ? 5.224 7.463 4.368 1.00 96.19 94 ILE A C 1
ATOM 725 O O . ILE A 1 94 ? 4.402 7.204 5.249 1.00 96.19 94 ILE A O 1
ATOM 729 N N . ALA A 1 95 ? 5.740 8.687 4.216 1.00 96.81 95 ALA A N 1
ATOM 730 C CA . ALA A 1 95 ? 5.352 9.819 5.055 1.00 96.81 95 ALA A CA 1
ATOM 731 C C . ALA A 1 95 ? 3.851 10.126 4.930 1.00 96.81 95 ALA A C 1
ATOM 733 O O . ALA A 1 95 ? 3.165 10.285 5.943 1.00 96.81 95 ALA A O 1
ATOM 734 N N . PHE A 1 96 ? 3.326 10.122 3.699 1.00 96.12 96 PHE A N 1
ATOM 735 C CA . PHE A 1 96 ? 1.890 10.223 3.451 1.00 96.12 96 PHE A CA 1
ATOM 736 C C . PHE A 1 96 ? 1.120 9.106 4.172 1.00 96.12 96 PHE A C 1
ATOM 738 O O . PHE A 1 96 ? 0.231 9.394 4.976 1.00 96.12 96 PHE A O 1
ATOM 745 N N . ALA A 1 97 ? 1.483 7.841 3.946 1.00 95.19 97 ALA A N 1
ATOM 746 C CA . ALA A 1 97 ? 0.787 6.691 4.516 1.00 95.19 97 ALA A CA 1
ATOM 747 C C . ALA A 1 97 ? 0.781 6.717 6.055 1.00 95.19 97 ALA A C 1
ATOM 749 O O . ALA A 1 97 ? -0.261 6.466 6.666 1.00 95.19 97 ALA A O 1
ATOM 750 N N . LYS A 1 98 ? 1.902 7.098 6.686 1.00 94.81 98 LYS A N 1
ATOM 751 C CA . LYS A 1 98 ? 2.007 7.261 8.147 1.00 94.81 98 LYS A CA 1
ATOM 752 C C . LYS A 1 98 ? 1.043 8.322 8.669 1.00 94.81 98 LYS A C 1
ATOM 754 O O . LYS A 1 98 ? 0.272 8.026 9.581 1.00 94.81 98 LYS A O 1
ATOM 759 N N . GLY A 1 99 ? 0.991 9.493 8.030 1.00 93.56 99 GLY A N 1
ATOM 760 C CA . GLY A 1 99 ? 0.022 10.535 8.382 1.00 93.56 99 GLY A CA 1
ATOM 761 C C . GLY A 1 99 ? -1.428 10.044 8.278 1.00 93.56 99 GLY A C 1
ATOM 762 O O . GLY A 1 99 ? -2.243 10.276 9.172 1.00 93.56 99 GLY A O 1
ATOM 763 N N . ARG A 1 100 ? -1.753 9.265 7.238 1.00 93.06 100 ARG A N 1
ATOM 764 C CA . ARG A 1 100 ? -3.085 8.651 7.100 1.00 93.06 100 ARG A CA 1
ATOM 765 C C . ARG A 1 100 ? -3.368 7.640 8.207 1.00 93.06 100 ARG A C 1
ATOM 767 O O . ARG A 1 100 ? -4.454 7.667 8.787 1.00 93.06 100 ARG A O 1
ATOM 774 N N . ALA A 1 101 ? -2.420 6.763 8.530 1.00 91.69 101 ALA A N 1
ATOM 775 C CA . ALA A 1 101 ? -2.577 5.787 9.605 1.00 91.69 101 ALA A CA 1
ATOM 776 C C . ALA A 1 101 ? -2.841 6.461 10.963 1.00 91.69 101 ALA A C 1
ATOM 778 O O . ALA A 1 101 ? -3.731 6.019 11.696 1.00 91.69 101 ALA A O 1
ATOM 779 N N . GLU A 1 102 ? -2.147 7.560 11.263 1.00 92.75 102 GLU A N 1
ATOM 780 C CA . GLU A 1 102 ? -2.377 8.375 12.460 1.00 92.75 102 GLU A CA 1
ATOM 781 C C . GLU A 1 102 ? -3.774 9.008 12.469 1.00 92.75 102 GLU A C 1
ATOM 783 O O . GLU A 1 102 ? -4.496 8.898 13.464 1.00 92.75 102 GLU A O 1
ATOM 788 N N . GLU A 1 103 ? -4.215 9.593 11.351 1.00 91.62 103 GLU A N 1
ATOM 789 C CA . GLU A 1 103 ? -5.566 10.149 11.225 1.00 91.62 103 GLU A CA 1
ATOM 790 C C . GLU A 1 103 ? -6.653 9.091 11.469 1.00 91.62 103 GLU A C 1
ATOM 792 O O . GLU A 1 103 ? -7.620 9.329 12.206 1.00 91.62 103 GLU A O 1
ATOM 797 N N . TYR A 1 104 ? -6.513 7.905 10.869 1.00 90.38 104 TYR A N 1
ATOM 798 C CA . TYR A 1 104 ? -7.460 6.808 11.070 1.00 90.38 104 TYR A CA 1
ATOM 799 C C . TYR A 1 104 ? -7.432 6.294 12.513 1.00 90.38 104 TYR A C 1
ATOM 801 O O . TYR A 1 104 ? -8.495 6.012 13.075 1.00 90.38 104 TYR A O 1
ATOM 809 N N . ALA A 1 105 ? -6.255 6.208 13.139 1.00 88.50 105 ALA A N 1
ATOM 810 C CA . ALA A 1 105 ? -6.122 5.827 14.542 1.00 88.50 105 ALA A CA 1
ATOM 811 C C . ALA A 1 105 ? -6.804 6.845 15.474 1.00 88.50 105 ALA A C 1
ATOM 813 O O . ALA A 1 105 ? -7.585 6.458 16.351 1.00 88.50 105 ALA A O 1
ATOM 814 N N . ALA A 1 106 ? -6.598 8.144 15.239 1.00 88.69 106 ALA A N 1
ATOM 815 C CA . ALA A 1 106 ? -7.224 9.219 16.004 1.00 88.69 106 ALA A CA 1
ATOM 816 C C . ALA A 1 106 ? -8.755 9.205 15.868 1.00 88.69 106 ALA A C 1
ATOM 818 O O . ALA A 1 106 ? -9.472 9.303 16.870 1.00 88.69 106 ALA A O 1
ATOM 819 N N . ARG A 1 107 ? -9.276 9.007 14.647 1.00 84.44 107 ARG A N 1
ATOM 820 C CA . ARG A 1 107 ? -10.723 8.871 14.395 1.00 84.44 107 ARG A CA 1
ATOM 821 C C . ARG A 1 107 ? -11.317 7.663 15.115 1.00 84.44 107 ARG A C 1
ATOM 823 O O . ARG A 1 107 ? -12.373 7.783 15.735 1.00 84.44 107 ARG A O 1
ATOM 830 N N . CYS A 1 108 ? -10.628 6.523 15.085 1.00 80.94 108 CYS A N 1
ATOM 831 C CA . CYS A 1 108 ? -11.063 5.309 15.772 1.00 80.94 108 CYS A CA 1
ATOM 832 C C . CYS A 1 108 ? -11.108 5.504 17.296 1.00 80.94 108 CYS A C 1
ATOM 834 O O . CYS A 1 108 ? -12.091 5.129 17.937 1.00 80.94 108 CYS A O 1
ATOM 836 N N . LYS A 1 109 ? -10.094 6.161 17.878 1.00 82.38 109 LYS A N 1
ATOM 837 C CA . LYS A 1 109 ? -10.058 6.494 19.311 1.00 82.38 109 LYS A CA 1
ATOM 838 C C . LYS A 1 109 ? -11.199 7.437 19.706 1.00 82.38 109 LYS A C 1
ATOM 840 O O . LYS A 1 109 ? -11.911 7.152 20.666 1.00 82.38 109 LYS A O 1
ATOM 845 N N . ARG A 1 110 ? -11.418 8.512 18.939 1.00 80.19 110 ARG A N 1
ATOM 846 C CA . ARG A 1 110 ? -12.475 9.503 19.204 1.00 80.19 110 ARG A CA 1
ATOM 847 C C . ARG A 1 110 ? -13.876 8.884 19.147 1.00 80.19 110 ARG A C 1
ATOM 849 O O . ARG A 1 110 ? -14.698 9.158 20.013 1.00 80.19 110 ARG A O 1
ATOM 856 N N . GLN A 1 111 ? -14.143 8.012 18.173 1.00 70.25 111 GLN A N 1
ATOM 857 C CA . GLN A 1 111 ? -15.434 7.319 18.081 1.00 70.25 111 GLN A CA 1
ATOM 858 C C . GLN A 1 111 ? -15.665 6.326 19.221 1.00 70.25 111 GLN A C 1
ATOM 860 O O . GLN A 1 111 ? -16.778 6.263 19.736 1.00 70.25 111 GLN A O 1
ATOM 865 N N . LYS A 1 112 ? -14.636 5.581 19.655 1.00 73.06 112 LYS A N 1
ATOM 866 C CA . LYS A 1 112 ? -14.752 4.708 20.836 1.00 73.06 112 LYS A CA 1
ATOM 867 C C . LYS A 1 112 ? -15.116 5.508 22.088 1.00 73.06 112 LYS A C 1
ATOM 869 O O . LYS A 1 112 ? -15.991 5.088 22.835 1.00 73.06 112 LYS A O 1
ATOM 874 N N . GLN A 1 113 ? -14.488 6.668 22.287 1.00 73.06 113 GLN A N 1
ATOM 875 C CA . GLN A 1 113 ? -14.809 7.557 23.407 1.00 73.06 113 GLN A CA 1
ATOM 876 C C . GLN A 1 113 ? -16.246 8.085 23.332 1.00 73.06 113 GLN A C 1
ATOM 878 O O . GLN A 1 113 ? -16.945 8.059 24.341 1.00 73.06 113 GLN A O 1
ATOM 883 N N . LEU A 1 114 ? -16.713 8.490 22.144 1.00 70.44 114 LEU A N 1
ATOM 884 C CA . LEU A 1 114 ? -18.111 8.884 21.949 1.00 70.44 114 LEU A CA 1
ATOM 885 C C . LEU A 1 114 ? -19.074 7.739 22.283 1.00 70.44 114 LEU A C 1
ATOM 887 O O . LEU A 1 114 ? -20.044 7.954 22.996 1.00 70.44 114 LEU A O 1
ATOM 891 N N . TYR A 1 115 ? -18.802 6.525 21.802 1.00 64.12 115 TYR A N 1
ATOM 892 C CA . TYR A 1 115 ? -19.670 5.372 22.047 1.00 64.12 115 TYR A CA 1
ATOM 893 C C . TYR A 1 115 ? -19.775 5.036 23.540 1.00 64.12 115 TYR A C 1
ATOM 895 O O . TYR A 1 115 ? -20.862 4.756 24.030 1.00 64.12 115 TYR A O 1
ATOM 903 N N . VAL A 1 116 ? -18.666 5.123 24.281 1.00 71.31 116 VAL A N 1
ATOM 904 C CA . VAL A 1 116 ? -18.667 4.954 25.743 1.00 71.31 116 VAL A CA 1
ATOM 905 C C . VAL A 1 116 ? -19.475 6.059 26.428 1.00 71.31 116 VAL A C 1
ATOM 907 O O . VAL A 1 116 ? -20.296 5.760 27.289 1.00 71.31 116 VAL A O 1
ATOM 910 N N . ALA A 1 117 ? -19.297 7.319 26.024 1.00 67.75 117 ALA A N 1
ATOM 911 C CA . ALA A 1 117 ? -20.036 8.443 26.597 1.00 67.75 117 ALA A CA 1
ATOM 912 C C . ALA A 1 117 ? -21.552 8.334 26.346 1.00 67.75 117 ALA A C 1
ATOM 914 O O . ALA A 1 117 ? -22.340 8.537 27.271 1.00 67.75 117 ALA A O 1
ATOM 915 N N . PHE A 1 118 ? -21.964 7.957 25.131 1.00 68.25 118 PHE A N 1
ATOM 916 C CA . PHE A 1 118 ? -23.371 7.725 24.783 1.00 68.25 118 PHE A CA 1
ATOM 917 C C . PHE A 1 118 ? -23.948 6.463 25.441 1.00 68.25 118 PHE A C 1
ATOM 919 O O . PHE A 1 118 ? -25.098 6.475 25.867 1.00 68.25 118 PHE A O 1
ATOM 926 N N . GLY A 1 119 ? -23.163 5.393 25.585 1.00 65.19 119 GLY A N 1
ATOM 927 C CA . GLY A 1 119 ? -23.585 4.186 26.301 1.00 65.19 119 GLY A CA 1
ATOM 928 C C . GLY A 1 119 ? -23.820 4.437 27.793 1.00 65.19 119 GLY A C 1
ATOM 929 O O . GLY A 1 119 ? -24.817 3.979 28.346 1.00 65.19 119 GLY A O 1
ATOM 930 N N . LEU A 1 120 ? -22.949 5.225 28.431 1.00 62.12 120 LEU A N 1
ATOM 931 C CA . LEU A 1 120 ? -23.101 5.628 29.832 1.00 62.12 120 LEU A CA 1
ATOM 932 C C . LEU A 1 120 ? -24.300 6.560 30.044 1.00 62.12 120 LEU A C 1
ATOM 934 O O . LEU A 1 120 ? -25.054 6.375 30.995 1.00 62.12 120 LEU A O 1
ATOM 938 N N . SER A 1 121 ? -24.515 7.532 29.155 1.00 62.34 121 SER A N 1
ATOM 939 C CA . SER A 1 121 ? -25.647 8.465 29.272 1.00 62.34 121 SER A CA 1
ATOM 940 C C . SER A 1 121 ? -26.991 7.815 28.922 1.00 62.34 121 SER A C 1
ATOM 942 O O . SER A 1 121 ? -27.973 8.056 29.619 1.00 62.34 121 SER A O 1
ATOM 944 N N . GLY A 1 122 ? -27.042 6.922 27.929 1.00 60.56 122 GLY A N 1
ATOM 945 C CA . GLY A 1 122 ? -28.242 6.138 27.621 1.00 60.56 122 GLY A CA 1
ATOM 946 C C . GLY A 1 122 ? -28.642 5.182 28.750 1.00 60.56 122 GLY A C 1
ATOM 947 O O . GLY A 1 122 ? -29.823 5.083 29.077 1.00 60.56 122 GLY A O 1
ATOM 948 N N . GLY A 1 123 ? -27.666 4.533 29.397 1.00 61.78 123 GLY A N 1
ATOM 949 C CA . GLY A 1 123 ? -27.914 3.681 30.565 1.00 61.78 123 GLY A CA 1
ATOM 950 C C . GLY A 1 123 ? -28.412 4.460 31.786 1.00 61.78 123 GLY A C 1
ATOM 951 O O . GLY A 1 123 ? -29.310 3.996 32.483 1.00 61.78 123 GLY A O 1
ATOM 952 N N . LEU A 1 124 ? -27.887 5.669 32.009 1.00 63.28 124 LEU A N 1
ATOM 953 C CA . LEU A 1 124 ? -28.318 6.534 33.110 1.00 63.28 124 LEU A CA 1
ATOM 954 C C . LEU A 1 124 ? -29.756 7.043 32.916 1.00 63.28 124 LEU A C 1
ATOM 956 O O . LEU A 1 124 ? -30.536 7.053 33.862 1.00 63.28 124 LEU A O 1
ATOM 960 N N . ILE A 1 125 ? -30.127 7.427 31.691 1.00 66.56 125 ILE A N 1
ATOM 961 C CA . ILE A 1 125 ? -31.488 7.889 31.372 1.00 66.56 125 ILE A CA 1
ATOM 962 C C . ILE A 1 125 ? -32.499 6.741 31.490 1.00 66.56 125 ILE A C 1
ATOM 964 O O . ILE A 1 125 ? -33.578 6.938 32.039 1.00 66.56 125 ILE A O 1
ATOM 968 N N . ALA A 1 126 ? -32.153 5.534 31.031 1.00 64.31 126 ALA A N 1
ATOM 969 C CA . ALA A 1 126 ? -33.015 4.364 31.192 1.00 64.31 126 ALA A CA 1
ATOM 970 C C . ALA A 1 126 ? -33.220 3.998 32.672 1.00 64.31 126 ALA A C 1
ATOM 972 O O . ALA A 1 126 ? -34.339 3.694 33.071 1.00 64.31 126 ALA A O 1
ATOM 973 N N . ALA A 1 127 ? -32.167 4.082 33.491 1.00 65.88 127 ALA A N 1
ATOM 974 C CA . ALA A 1 127 ? -32.266 3.859 34.932 1.00 65.88 127 ALA A CA 1
ATOM 975 C C . ALA A 1 127 ? -33.126 4.922 35.635 1.00 65.88 127 ALA A C 1
ATOM 977 O O . ALA A 1 127 ? -33.870 4.585 36.547 1.00 65.88 127 ALA A O 1
ATOM 978 N N . LEU A 1 128 ? -33.064 6.182 35.191 1.00 62.25 128 LEU A N 1
ATOM 979 C CA . LEU A 1 128 ? -33.897 7.270 35.717 1.00 62.25 128 LEU A CA 1
ATOM 980 C C . LEU A 1 128 ? -35.366 7.196 35.271 1.00 62.25 128 LEU A C 1
ATOM 982 O O . LEU A 1 128 ? -36.220 7.717 35.971 1.00 62.25 128 LEU A O 1
ATOM 986 N N . LEU A 1 129 ? -35.670 6.584 34.121 1.00 64.56 129 LEU A N 1
ATOM 987 C CA . LEU A 1 129 ? -37.048 6.377 33.645 1.00 64.56 129 LEU A CA 1
ATOM 988 C C . LEU A 1 129 ? -37.704 5.104 34.209 1.00 64.56 129 LEU A C 1
ATOM 990 O O . LEU A 1 129 ? -38.921 4.965 34.126 1.00 64.56 129 LEU A O 1
ATOM 994 N N . LEU A 1 130 ? -36.906 4.165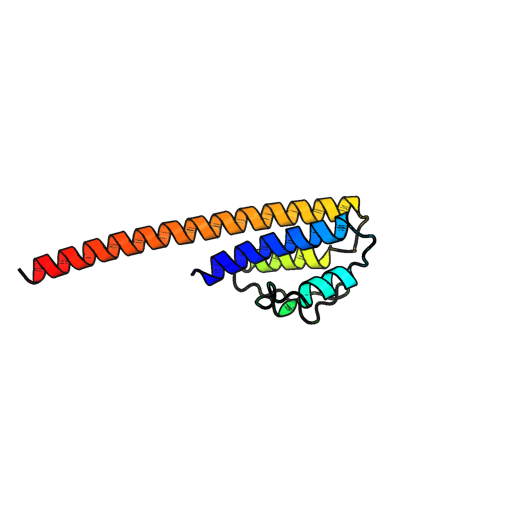 34.726 1.00 58.66 130 LEU A N 1
ATOM 995 C CA . LEU A 1 130 ? -37.363 2.919 35.357 1.00 58.66 130 LEU A CA 1
ATOM 996 C C . LEU A 1 130 ? -37.397 2.990 36.896 1.00 58.66 130 LEU A C 1
ATOM 998 O O . LEU A 1 130 ? -37.775 1.999 37.522 1.00 58.66 130 LEU A O 1
ATOM 1002 N N . ALA A 1 131 ? -36.993 4.119 37.487 1.00 51.66 131 ALA A N 1
ATOM 1003 C CA . ALA A 1 131 ? -37.071 4.413 38.920 1.00 51.66 131 ALA A CA 1
ATOM 1004 C C . ALA A 1 131 ? -38.277 5.311 39.221 1.00 51.66 131 ALA A C 1
ATOM 1006 O O . ALA A 1 131 ? -38.902 5.096 40.283 1.00 51.66 131 ALA A O 1
#